Protein AF-A0A2K3MJY9-F1 (afdb_monomer_lite)

Sequence (47 aa):
AGTGKRVTWPGYHIIKTAAEASKFTVAQLIQGNVWLKNTGVAFIEGL

Foldseek 3Di:
DDDPPPDPDPPDDDDDDQVVVFCVFQCNVVVCVVPVVVVPDDDDRGD

Organism: Trifolium pratense (NCBI:txid57577)

Structure (mmCIF, N/CA/C/O backbone):
data_AF-A0A2K3MJY9-F1
#
_entry.id   AF-A0A2K3MJY9-F1
#
loop_
_atom_site.group_PDB
_atom_site.id
_atom_site.type_symbol
_atom_site.label_atom_id
_atom_site.label_alt_id
_atom_site.label_comp_id
_atom_site.label_asym_id
_atom_site.label_entity_id
_atom_site.label_seq_id
_atom_site.pdbx_PDB_ins_code
_atom_site.Cartn_x
_atom_site.Cartn_y
_atom_site.Cartn_z
_atom_site.occupancy
_atom_site.B_iso_or_equiv
_atom_site.auth_seq_id
_atom_site.auth_comp_id
_atom_site.auth_asym_id
_atom_site.auth_atom_id
_atom_site.pdbx_PDB_model_num
ATOM 1 N N . ALA A 1 1 ? 2.124 -12.716 -8.154 1.00 78.69 1 ALA A N 1
ATOM 2 C CA . ALA A 1 1 ? 2.106 -11.405 -8.837 1.00 78.69 1 ALA A CA 1
ATOM 3 C C . ALA A 1 1 ? 3.506 -11.081 -9.369 1.00 78.69 1 ALA A C 1
ATOM 5 O O . ALA A 1 1 ? 4.354 -10.650 -8.604 1.00 78.69 1 ALA A O 1
ATOM 6 N N . GLY A 1 2 ? 3.794 -11.370 -10.643 1.00 87.50 2 GLY A N 1
ATOM 7 C CA . GLY A 1 2 ? 5.128 -11.162 -11.227 1.00 87.50 2 GLY A CA 1
ATOM 8 C C . GLY A 1 2 ? 5.308 -9.762 -11.820 1.00 87.50 2 GLY A C 1
ATOM 9 O O . GLY A 1 2 ? 4.385 -9.219 -12.426 1.00 87.50 2 GLY A O 1
ATOM 10 N N . THR A 1 3 ? 6.505 -9.193 -11.682 1.00 93.31 3 THR A N 1
ATOM 11 C CA . THR A 1 3 ? 6.871 -7.866 -12.214 1.00 93.31 3 THR A CA 1
ATOM 12 C C . THR A 1 3 ? 7.739 -7.930 -13.478 1.00 93.31 3 THR A C 1
ATOM 14 O O . THR A 1 3 ? 7.996 -6.901 -14.091 1.00 93.31 3 THR A O 1
ATOM 17 N N . GLY A 1 4 ? 8.140 -9.126 -13.927 1.00 91.81 4 GLY A N 1
ATOM 18 C CA . GLY A 1 4 ? 9.143 -9.318 -14.989 1.00 91.81 4 GLY A CA 1
ATOM 19 C C . GLY A 1 4 ? 8.767 -8.864 -16.409 1.00 91.81 4 GLY A C 1
ATOM 20 O O . GLY A 1 4 ? 9.625 -8.874 -17.280 1.00 91.81 4 GLY A O 1
ATOM 21 N N . LYS A 1 5 ? 7.513 -8.469 -16.667 1.00 95.12 5 LYS A N 1
ATOM 22 C CA . LYS A 1 5 ? 7.046 -7.924 -17.963 1.00 95.12 5 LYS A CA 1
ATOM 23 C C . LYS A 1 5 ? 6.336 -6.573 -17.800 1.00 95.12 5 LYS A C 1
ATOM 25 O O . LYS A 1 5 ? 5.359 -6.288 -18.489 1.00 95.12 5 LYS A O 1
ATOM 30 N N . ARG A 1 6 ? 6.735 -5.787 -16.799 1.00 94.81 6 ARG A N 1
ATOM 31 C CA . ARG A 1 6 ? 6.175 -4.451 -16.552 1.00 94.81 6 ARG A CA 1
ATOM 32 C C . ARG A 1 6 ? 6.839 -3.407 -17.453 1.00 94.81 6 ARG A C 1
ATOM 34 O O . ARG A 1 6 ? 7.908 -3.637 -18.006 1.00 94.81 6 ARG A O 1
ATOM 41 N N . VAL A 1 7 ? 6.155 -2.279 -17.618 1.00 94.62 7 VAL A N 1
ATOM 42 C CA . VAL A 1 7 ? 6.607 -1.141 -18.428 1.00 94.62 7 VAL A CA 1
ATOM 43 C C . VAL A 1 7 ? 7.861 -0.491 -17.835 1.00 94.62 7 VAL A C 1
ATOM 45 O O . VAL A 1 7 ? 8.062 -0.513 -16.625 1.00 94.62 7 VAL A O 1
ATOM 48 N N . THR A 1 8 ? 8.690 0.122 -18.679 1.00 94.88 8 THR A N 1
ATOM 49 C CA . THR A 1 8 ? 9.986 0.719 -18.298 1.00 94.88 8 THR A CA 1
ATOM 50 C C . THR A 1 8 ? 9.907 2.233 -18.089 1.00 94.88 8 THR A C 1
ATOM 52 O O . THR A 1 8 ? 10.830 2.968 -18.433 1.00 94.88 8 THR A O 1
ATOM 55 N N . TRP A 1 9 ? 8.777 2.738 -17.597 1.00 97.62 9 TRP A N 1
ATOM 56 C CA . TRP A 1 9 ? 8.601 4.177 -17.402 1.00 97.62 9 TRP A CA 1
ATOM 57 C C . TRP A 1 9 ? 9.497 4.699 -16.272 1.00 97.62 9 TRP A C 1
ATOM 59 O O . TRP A 1 9 ? 9.604 4.018 -15.255 1.00 97.62 9 TRP A O 1
ATOM 69 N N . PRO A 1 10 ? 10.060 5.920 -16.375 1.00 96.31 10 PRO A N 1
ATOM 70 C CA . PRO A 1 10 ? 10.940 6.467 -15.337 1.00 96.31 10 PRO A CA 1
ATOM 71 C C . PRO A 1 10 ? 10.311 6.531 -13.937 1.00 96.31 10 PRO A C 1
ATOM 73 O O . PRO A 1 10 ? 11.011 6.398 -12.942 1.00 96.31 10 PRO A O 1
ATOM 76 N N . GLY A 1 11 ? 8.990 6.718 -13.851 1.00 95.81 11 GLY A N 1
ATOM 77 C CA . GLY A 1 11 ? 8.268 6.740 -12.574 1.00 95.81 11 GLY A CA 1
ATOM 78 C C . GLY A 1 11 ? 7.910 5.357 -12.018 1.00 95.81 11 GLY A C 1
ATOM 79 O O . GLY A 1 11 ? 7.550 5.246 -10.846 1.00 95.81 11 GLY A O 1
ATOM 80 N N . TYR A 1 12 ? 7.992 4.298 -12.830 1.00 95.88 12 TYR A N 1
ATOM 81 C CA . TYR A 1 12 ? 7.706 2.944 -12.370 1.00 95.88 12 TYR A CA 1
ATOM 82 C C . TYR A 1 12 ? 8.887 2.402 -11.569 1.00 95.88 12 TYR A C 1
ATOM 84 O O . TYR A 1 12 ? 10.014 2.334 -12.051 1.00 95.88 12 TYR A O 1
ATOM 92 N N . HIS A 1 13 ? 8.603 1.947 -10.357 1.00 94.88 13 HIS A N 1
ATOM 93 C CA . HIS A 1 13 ? 9.564 1.243 -9.527 1.00 94.88 13 HIS A CA 1
ATOM 94 C C . HIS A 1 13 ? 8.870 0.104 -8.782 1.00 94.88 13 HIS A C 1
ATOM 96 O O . HIS A 1 13 ? 7.667 0.128 -8.516 1.00 94.88 13 HIS A O 1
ATOM 102 N N . ILE A 1 14 ? 9.642 -0.938 -8.481 1.00 95.19 14 ILE A N 1
ATOM 103 C CA . ILE A 1 14 ? 9.192 -2.064 -7.668 1.00 95.19 14 ILE A CA 1
ATOM 104 C C . ILE A 1 14 ? 9.564 -1.744 -6.227 1.00 95.19 14 ILE A C 1
ATOM 106 O O . ILE A 1 14 ? 10.749 -1.741 -5.895 1.00 95.19 14 ILE A O 1
ATOM 110 N N . ILE A 1 15 ? 8.558 -1.536 -5.384 1.00 95.94 15 ILE A N 1
ATOM 111 C CA . ILE A 1 15 ? 8.752 -1.373 -3.944 1.00 95.94 15 ILE A CA 1
ATOM 112 C C . ILE A 1 15 ? 9.194 -2.719 -3.365 1.00 95.94 15 ILE A C 1
ATOM 114 O O . ILE A 1 15 ? 8.474 -3.715 -3.461 1.00 95.94 15 ILE A O 1
ATOM 118 N N . LYS A 1 16 ? 10.401 -2.762 -2.797 1.00 95.00 16 LYS A N 1
ATOM 119 C CA . LYS A 1 16 ? 10.990 -3.981 -2.203 1.00 95.00 16 LYS A CA 1
ATOM 120 C C . LYS A 1 16 ? 11.194 -3.880 -0.698 1.00 95.00 16 LYS A C 1
ATOM 122 O O . LYS A 1 16 ? 11.463 -4.890 -0.057 1.00 95.00 16 LYS A O 1
ATOM 127 N N . THR A 1 17 ? 11.112 -2.673 -0.143 1.00 96.38 17 THR A N 1
ATOM 128 C CA . THR A 1 17 ? 11.391 -2.431 1.272 1.00 96.38 17 THR A CA 1
ATOM 129 C C . THR A 1 17 ? 10.110 -2.100 2.020 1.00 96.38 17 THR A C 1
ATOM 131 O O . THR A 1 17 ? 9.257 -1.369 1.515 1.00 96.38 17 THR A O 1
ATOM 134 N N . ALA A 1 18 ? 9.997 -2.607 3.250 1.00 96.00 18 ALA A N 1
ATOM 135 C CA . ALA A 1 18 ? 8.882 -2.264 4.126 1.00 96.00 18 ALA A CA 1
ATOM 136 C C . ALA A 1 18 ? 8.835 -0.753 4.390 1.00 96.00 18 ALA A C 1
ATOM 138 O O . ALA A 1 18 ? 7.766 -0.172 4.355 1.00 96.00 18 ALA A O 1
ATOM 139 N N . ALA A 1 19 ? 9.988 -0.093 4.547 1.00 96.31 19 ALA A N 1
ATOM 140 C CA . ALA A 1 19 ? 10.061 1.350 4.786 1.00 96.31 19 ALA A CA 1
ATOM 141 C C . ALA A 1 19 ? 9.457 2.196 3.649 1.00 96.31 19 ALA A C 1
ATOM 143 O O . ALA A 1 19 ? 8.824 3.219 3.903 1.00 96.31 19 ALA A O 1
ATOM 144 N N . GLU A 1 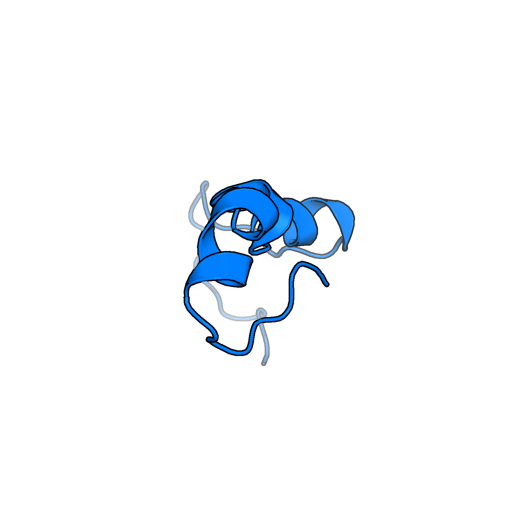20 ? 9.647 1.787 2.395 1.00 95.75 20 GLU A N 1
ATOM 145 C CA . GLU A 1 20 ? 9.041 2.458 1.243 1.00 95.75 20 GLU A CA 1
ATOM 146 C C . GLU A 1 20 ? 7.539 2.160 1.151 1.00 95.75 20 GLU A C 1
ATOM 148 O O . GLU A 1 20 ? 6.753 3.072 0.902 1.00 95.75 20 GLU A O 1
ATOM 153 N N . ALA A 1 21 ? 7.133 0.920 1.438 1.00 96.81 21 ALA A N 1
ATOM 154 C CA . ALA A 1 21 ? 5.727 0.529 1.477 1.00 96.81 21 ALA A CA 1
ATOM 155 C C . ALA A 1 21 ? 4.952 1.218 2.621 1.00 96.81 21 ALA A C 1
ATOM 157 O O . ALA A 1 21 ? 3.798 1.605 2.433 1.00 96.81 21 ALA A O 1
ATOM 158 N N . SER A 1 22 ? 5.597 1.456 3.770 1.00 96.69 22 SER A N 1
ATOM 159 C CA . SER A 1 22 ? 4.994 2.098 4.945 1.00 96.69 22 SER A CA 1
ATOM 160 C C . SER A 1 22 ? 4.441 3.486 4.640 1.00 96.69 22 SER A C 1
ATOM 162 O O . SER A 1 22 ? 3.418 3.864 5.209 1.00 96.69 22 SER A O 1
ATOM 164 N N . LYS A 1 23 ? 5.040 4.216 3.689 1.00 96.19 23 LYS A N 1
ATOM 165 C CA . LYS A 1 23 ? 4.585 5.557 3.280 1.00 96.19 23 LYS A CA 1
ATOM 166 C C . LYS A 1 23 ? 3.159 5.566 2.728 1.00 96.19 23 LYS A C 1
ATOM 168 O O . LYS A 1 23 ? 2.511 6.607 2.738 1.00 96.19 23 LYS A O 1
ATOM 173 N N . PHE A 1 24 ? 2.676 4.415 2.267 1.00 96.38 24 PHE A N 1
ATOM 174 C CA . PHE A 1 24 ? 1.351 4.233 1.678 1.00 96.38 24 PHE A CA 1
ATOM 175 C C . PHE A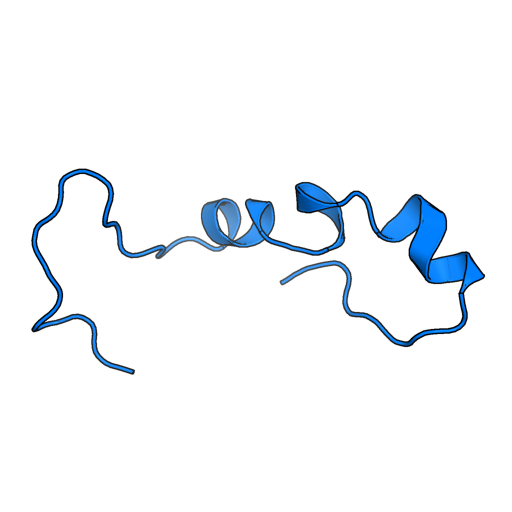 1 24 ? 0.355 3.564 2.636 1.00 96.38 24 PHE A C 1
ATOM 177 O O . PHE A 1 24 ? -0.739 3.184 2.228 1.00 96.38 24 PHE A O 1
ATOM 184 N N . THR A 1 25 ? 0.718 3.417 3.910 1.00 97.19 25 THR A N 1
ATOM 185 C CA . THR A 1 25 ? -0.183 2.916 4.956 1.00 97.19 25 THR A CA 1
ATOM 186 C C . THR A 1 25 ? -1.175 3.984 5.405 1.00 97.19 25 THR A C 1
ATOM 188 O O . THR A 1 25 ? -0.977 5.184 5.192 1.00 97.19 25 THR A O 1
ATOM 191 N N . VAL A 1 26 ? -2.238 3.550 6.084 1.00 96.00 26 VAL A N 1
ATOM 192 C CA . VAL A 1 26 ? -3.278 4.433 6.631 1.00 96.00 26 VAL A CA 1
ATOM 193 C C . VAL A 1 26 ? -2.695 5.455 7.613 1.00 96.00 26 VAL A C 1
ATOM 195 O O . VAL A 1 26 ? -3.079 6.628 7.587 1.00 96.00 26 VAL A O 1
ATOM 198 N N . ALA A 1 27 ? -1.742 5.040 8.448 1.00 95.56 27 ALA A N 1
ATOM 199 C CA . ALA A 1 27 ? -1.100 5.918 9.416 1.00 95.56 27 ALA A CA 1
ATOM 200 C C . ALA A 1 27 ? -0.259 7.017 8.749 1.00 95.56 27 ALA A C 1
ATOM 202 O O . ALA A 1 27 ? -0.313 8.164 9.192 1.00 95.56 27 ALA A O 1
ATOM 203 N N . GLN A 1 28 ? 0.503 6.697 7.696 1.00 96.00 28 GLN A N 1
ATOM 204 C CA . GLN A 1 28 ? 1.448 7.652 7.101 1.00 96.00 28 GLN A CA 1
ATOM 205 C C . GLN A 1 28 ? 0.845 8.507 5.982 1.00 96.00 28 GLN A C 1
ATOM 207 O O . GLN A 1 28 ? 1.128 9.704 5.930 1.00 96.00 28 GLN A O 1
ATOM 212 N N . LEU A 1 29 ? 0.009 7.935 5.110 1.00 96.75 29 LEU A N 1
ATOM 213 C CA . LEU A 1 29 ? -0.497 8.645 3.931 1.00 96.75 29 LEU A CA 1
ATOM 214 C C . LEU A 1 29 ? -1.639 9.610 4.268 1.00 96.75 29 LEU A C 1
ATOM 216 O O . LEU A 1 29 ? -1.676 10.725 3.756 1.00 96.75 29 LEU A O 1
ATOM 220 N N . ILE A 1 30 ? -2.577 9.169 5.112 1.00 96.06 30 ILE A N 1
ATOM 221 C CA . ILE A 1 30 ? -3.837 9.887 5.383 1.00 96.06 30 ILE A CA 1
ATOM 222 C C . ILE A 1 30 ? -4.046 10.225 6.862 1.00 96.06 30 ILE A C 1
ATOM 224 O O . ILE A 1 30 ? -5.143 10.625 7.255 1.00 96.06 30 ILE A O 1
ATOM 228 N N . GLN A 1 31 ? -3.028 9.984 7.695 1.00 95.25 31 GLN A N 1
ATOM 229 C CA . GLN A 1 31 ? -3.084 10.157 9.150 1.00 95.25 31 GLN A CA 1
ATOM 230 C C . GLN A 1 31 ? -4.351 9.545 9.781 1.00 95.25 31 GLN A C 1
ATOM 232 O O . GLN A 1 31 ? -4.959 10.114 10.692 1.00 95.25 31 GLN A O 1
ATOM 237 N N . GLY A 1 32 ? -4.762 8.369 9.292 1.00 92.81 32 GLY A N 1
ATOM 238 C CA . GLY A 1 32 ? -6.052 7.752 9.620 1.00 92.81 32 GLY A CA 1
ATOM 239 C C . GLY A 1 32 ? -6.258 7.506 11.113 1.00 92.81 32 GLY A C 1
ATOM 240 O O . GLY A 1 32 ? -7.377 7.593 11.610 1.00 92.81 32 GLY A O 1
ATOM 241 N N . ASN A 1 33 ? -5.169 7.320 11.857 1.00 91.19 33 ASN A N 1
ATOM 242 C CA . ASN A 1 33 ? -5.168 7.165 13.309 1.00 91.19 33 ASN A CA 1
ATOM 243 C C . ASN A 1 33 ? -5.871 8.291 14.074 1.00 91.19 33 ASN A C 1
ATOM 245 O O . ASN A 1 33 ? -6.305 8.054 15.201 1.00 91.19 33 ASN A O 1
ATOM 249 N N . VAL A 1 34 ? -5.962 9.489 13.492 1.00 93.38 34 VAL A N 1
ATOM 250 C CA . VAL A 1 34 ? -6.548 10.669 14.139 1.00 93.38 34 VAL A CA 1
ATOM 251 C C . VAL A 1 34 ? -8.069 10.713 13.981 1.00 93.38 34 VAL A C 1
ATOM 253 O O . VAL A 1 34 ? -8.759 11.198 14.873 1.00 93.38 34 VAL A O 1
ATOM 256 N N . TRP A 1 35 ? -8.609 10.199 12.872 1.00 94.62 35 TRP A N 1
ATOM 257 C CA . TRP A 1 35 ? -10.015 10.413 12.515 1.00 94.62 35 TRP A CA 1
ATOM 258 C C . TRP A 1 35 ? -10.801 9.124 12.256 1.00 94.62 35 TRP A C 1
ATOM 260 O O . TRP A 1 35 ?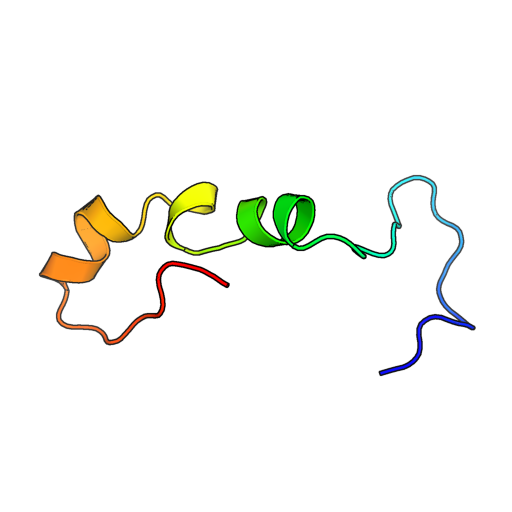 -11.966 9.056 12.641 1.00 94.62 35 TRP A O 1
ATOM 270 N N . LEU A 1 36 ? -10.181 8.070 11.711 1.00 93.88 36 LEU A N 1
ATOM 271 C CA . LEU A 1 36 ? -10.861 6.789 11.459 1.00 93.88 36 LEU A CA 1
ATOM 272 C C . LEU A 1 36 ? -11.262 6.074 12.750 1.00 93.88 36 LEU A C 1
ATOM 274 O O . LEU A 1 36 ? -12.272 5.383 12.780 1.00 93.88 36 LEU A O 1
ATOM 278 N N . LYS A 1 37 ? -10.533 6.287 13.850 1.00 90.62 37 LYS A N 1
ATOM 279 C CA . LYS A 1 37 ? -10.916 5.722 15.156 1.00 90.62 37 LYS A CA 1
ATOM 280 C C . LYS A 1 37 ? -12.305 6.187 15.605 1.00 90.62 37 LYS A C 1
ATOM 282 O O . LYS A 1 37 ? -13.021 5.426 16.245 1.00 90.62 37 LYS A O 1
ATOM 287 N N . ASN A 1 38 ? -12.703 7.400 15.223 1.00 92.94 38 ASN A N 1
ATOM 288 C CA . ASN A 1 38 ? -13.982 7.989 15.615 1.00 92.94 38 ASN A CA 1
ATOM 289 C C . ASN A 1 38 ? -15.142 7.576 14.699 1.00 92.94 38 ASN A C 1
ATOM 291 O O . ASN A 1 38 ? -16.293 7.851 15.025 1.00 92.94 38 ASN A O 1
ATOM 295 N N . THR A 1 39 ? -14.868 6.927 13.562 1.00 94.12 39 THR A N 1
ATOM 296 C CA . THR A 1 39 ? -15.918 6.487 12.629 1.00 94.12 39 THR A CA 1
ATOM 297 C C . THR A 1 39 ? -16.475 5.106 12.973 1.00 94.12 39 THR A C 1
ATOM 299 O O . THR A 1 39 ? -17.499 4.712 12.422 1.00 94.12 39 THR A O 1
ATOM 302 N N . GLY A 1 40 ? -15.809 4.356 13.860 1.00 92.69 40 GLY A N 1
ATOM 303 C CA . GLY A 1 40 ? -16.178 2.979 14.202 1.00 92.69 40 GLY A CA 1
ATOM 304 C C . GLY A 1 40 ? -15.873 1.956 13.100 1.00 92.69 40 GLY A C 1
ATOM 305 O O . GLY A 1 40 ? -16.230 0.787 13.234 1.00 92.69 40 GLY A O 1
ATOM 306 N N . VAL A 1 41 ? -15.213 2.371 12.015 1.00 95.00 41 VAL A N 1
ATOM 307 C CA . VAL A 1 41 ? -14.827 1.481 10.917 1.00 95.00 41 VAL A CA 1
ATOM 308 C C . VAL A 1 41 ? -13.563 0.711 11.291 1.00 95.00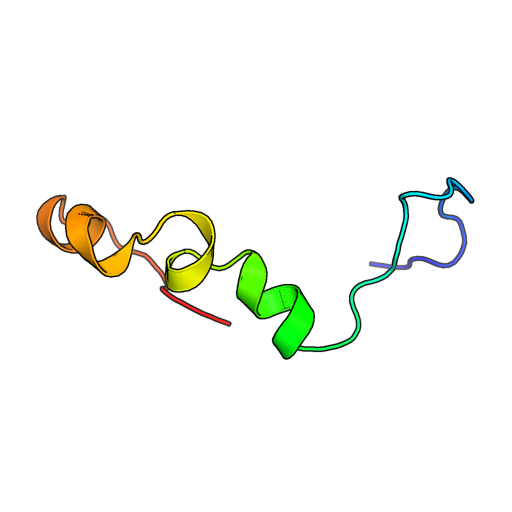 41 VAL A C 1
ATOM 310 O O . VAL A 1 41 ? -12.603 1.279 11.807 1.00 95.00 41 VAL A O 1
ATOM 313 N N . ALA A 1 42 ? -13.541 -0.588 10.994 1.00 95.56 42 ALA A N 1
ATOM 314 C CA . ALA A 1 42 ? -12.343 -1.405 11.144 1.00 95.56 42 ALA A CA 1
ATOM 315 C C . ALA A 1 42 ? -11.286 -1.023 10.094 1.00 95.56 42 ALA A C 1
ATOM 317 O O . ALA A 1 42 ? -11.574 -0.980 8.898 1.00 95.56 42 ALA A O 1
ATOM 318 N N . PHE A 1 43 ? -10.052 -0.780 10.536 1.00 94.94 43 PHE A N 1
ATOM 319 C CA . PHE A 1 43 ? -8.923 -0.482 9.656 1.00 94.94 43 PHE A CA 1
ATOM 320 C C . PHE A 1 43 ? -7.617 -1.046 10.220 1.00 94.94 43 PHE A C 1
ATOM 322 O O . PHE A 1 43 ? -7.508 -1.309 11.417 1.00 94.94 43 PHE A O 1
ATOM 329 N N . ILE A 1 44 ? -6.622 -1.206 9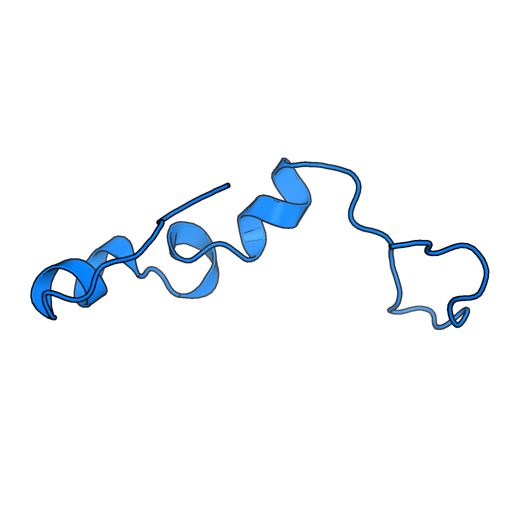.346 1.00 95.69 44 ILE A N 1
ATOM 330 C CA . ILE A 1 44 ? -5.246 -1.549 9.714 1.00 95.69 44 ILE A CA 1
ATOM 331 C C . ILE A 1 44 ? -4.395 -0.302 9.491 1.00 95.69 44 ILE A C 1
ATOM 333 O O . ILE A 1 44 ? -4.414 0.286 8.410 1.00 95.69 44 ILE A O 1
ATOM 337 N N . GLU A 1 45 ? -3.684 0.133 10.526 1.00 92.44 45 GLU A N 1
ATOM 338 C CA . GLU A 1 45 ? -2.930 1.389 10.500 1.00 92.44 45 GLU A CA 1
ATOM 339 C C . GLU A 1 45 ? -1.625 1.310 9.691 1.00 92.44 45 GLU A C 1
ATOM 341 O O . GLU A 1 45 ? -1.194 2.317 9.131 1.00 92.44 45 GLU A O 1
ATOM 346 N N . GLY A 1 46 ? -1.016 0.125 9.605 1.00 93.50 46 GLY A N 1
ATOM 347 C CA . GLY A 1 46 ? 0.342 -0.090 9.106 1.00 93.50 46 GLY A CA 1
ATOM 348 C C . GLY A 1 46 ? 0.506 -1.342 8.240 1.00 93.50 46 GLY A C 1
ATOM 349 O O . GLY A 1 46 ? -0.477 -1.895 7.747 1.00 93.50 46 GLY A O 1
ATOM 350 N N . LEU A 1 47 ? 1.769 -1.735 8.039 1.00 89.75 47 LEU A N 1
ATOM 351 C CA . LEU A 1 47 ? 2.190 -2.936 7.305 1.00 89.75 47 LEU A CA 1
ATOM 352 C C . LEU A 1 47 ? 2.304 -4.164 8.213 1.00 89.75 47 LEU A C 1
ATOM 354 O O . LEU A 1 47 ? 2.712 -3.977 9.381 1.00 89.75 47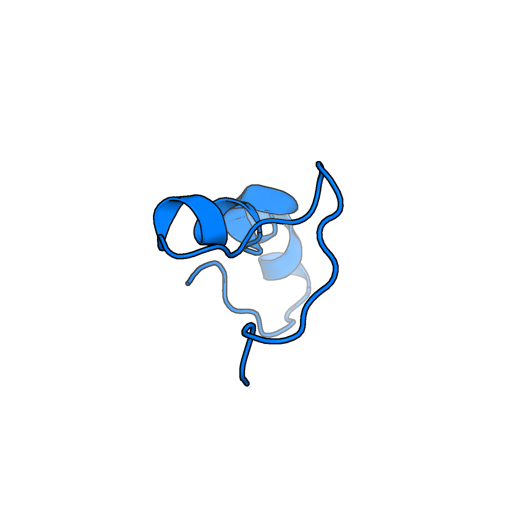 LEU A O 1
#

pLDDT: mean 94.34, std 3.07, range [78.69, 97.62]

Radius of gyration: 14.73 Å; chains: 1; bounding box: 28×22×34 Å

Secondary structure (DSSP, 8-state):
---TT----TT-----SHHHHHTTSHHHHS-GGGTGGGGT-------

InterPro domains:
  IPR000070 Pectinesterase, catalytic [PF01095] (2-33)
  IPR011050 Pectin lyase fold/virulence factor [SSF51126] (2-46)
  IPR012334 Pectin lyase fold [G3DSA:2.160.20.10] (1-47)